Protein AF-A0A1I3EY61-F1 (afdb_monomer_lite)

Sequence (61 aa):
MAHFPDGTLAVKRAAERRTTGWWLLSDAPDVGVDSRHRGVIADVDVIAVALVRIWPRPRRL

Foldseek 3Di:
DFQAPVRDDDDFDQPDADPFATFGAHPDNVPDDGCVNRNHGGNVRCPDDDDADPPPHDDDD

InterPro domains:
  IPR036286 LexA/Signal peptidase-like superfamily [SSF51306] (22-59)

Radius of gyration: 12.67 Å; chains: 1; bounding box: 25×34×33 Å

Organism: NCBI:txid1005945

Secondary structure (DSSP, 8-state):
-EE-TTS-EE--EEEEEETTEEEEE-SSTTT---HHHH-PBPGGGB--------SS-----

Structure (mmCIF, N/CA/C/O backbone):
data_AF-A0A1I3EY61-F1
#
_entry.id   AF-A0A1I3EY61-F1
#
loop_
_atom_site.group_PDB
_atom_site.id
_atom_site.type_symbol
_atom_site.label_atom_id
_atom_site.label_alt_id
_atom_site.label_comp_id
_atom_site.label_asym_id
_atom_site.label_entity_id
_atom_site.label_seq_id
_atom_site.pdbx_PDB_ins_code
_atom_site.Cartn_x
_atom_site.Cartn_y
_atom_site.Cartn_z
_atom_site.occupancy
_atom_site.B_iso_or_equiv
_atom_site.auth_seq_id
_atom_site.auth_comp_id
_atom_site.auth_asym_id
_atom_site.auth_atom_id
_atom_site.pdbx_PDB_model_num
ATOM 1 N N . MET A 1 1 ? -3.000 1.715 -2.886 1.00 93.81 1 MET A N 1
ATOM 2 C CA . MET A 1 1 ? -2.421 3.038 -3.166 1.00 93.81 1 MET A CA 1
ATOM 3 C C . MET A 1 1 ? -2.457 3.815 -1.877 1.00 93.81 1 MET A C 1
ATOM 5 O O . MET A 1 1 ? -3.514 3.853 -1.258 1.00 93.81 1 MET A O 1
ATOM 9 N N . ALA A 1 2 ? -1.321 4.350 -1.453 1.00 95.25 2 ALA A N 1
ATOM 10 C CA . ALA A 1 2 ? -1.220 5.059 -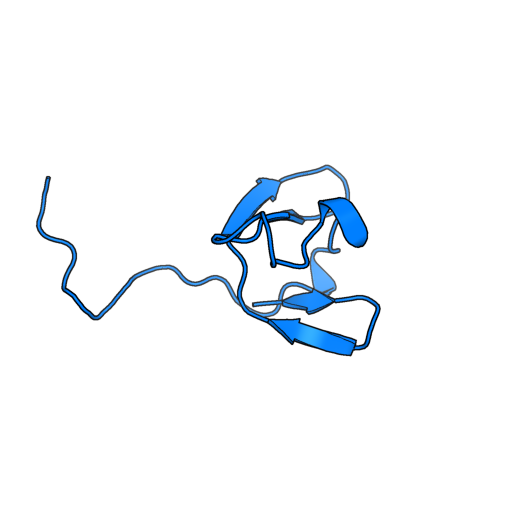0.190 1.00 95.25 2 ALA A CA 1
ATOM 11 C C . ALA A 1 2 ? -0.192 6.189 -0.260 1.00 95.25 2 ALA A C 1
ATOM 13 O O . ALA A 1 2 ? 0.772 6.090 -1.032 1.00 95.25 2 ALA A O 1
ATOM 14 N N . HIS A 1 3 ? -0.409 7.219 0.557 1.00 96.50 3 HIS A N 1
ATOM 15 C CA . HIS A 1 3 ? 0.609 8.211 0.871 1.00 96.50 3 HIS A CA 1
ATOM 16 C C . HIS A 1 3 ? 1.592 7.636 1.885 1.00 96.50 3 HIS A C 1
ATOM 18 O O . HIS A 1 3 ? 1.215 7.067 2.907 1.00 96.50 3 HIS A O 1
ATOM 24 N N . PHE A 1 4 ? 2.874 7.775 1.581 1.00 91.56 4 PHE A N 1
ATOM 25 C CA . PHE A 1 4 ? 3.950 7.489 2.512 1.00 91.56 4 PHE A CA 1
ATOM 26 C C . PHE A 1 4 ? 4.367 8.775 3.240 1.00 91.56 4 PHE A C 1
ATOM 28 O O . PHE A 1 4 ? 4.168 9.867 2.703 1.00 91.56 4 PHE A O 1
ATOM 35 N N . PRO A 1 5 ? 4.984 8.673 4.435 1.00 87.44 5 PRO A N 1
ATOM 36 C CA . PRO A 1 5 ? 5.375 9.842 5.234 1.00 87.44 5 PRO A CA 1
ATOM 37 C C . PRO A 1 5 ? 6.312 10.837 4.533 1.00 87.44 5 PRO A C 1
ATOM 39 O O . PRO A 1 5 ? 6.412 11.986 4.942 1.00 87.44 5 PRO A O 1
ATOM 42 N N . ASP A 1 6 ? 7.004 10.406 3.479 1.00 88.81 6 ASP A N 1
ATOM 43 C CA . ASP A 1 6 ? 7.880 11.236 2.646 1.00 88.81 6 ASP A CA 1
ATOM 44 C C . ASP A 1 6 ? 7.135 11.972 1.514 1.00 88.81 6 ASP A C 1
ATOM 46 O O . ASP A 1 6 ? 7.764 12.568 0.643 1.00 88.81 6 ASP A O 1
ATOM 50 N N . GLY A 1 7 ? 5.802 11.903 1.494 1.00 90.19 7 GLY A N 1
ATOM 51 C CA . GLY A 1 7 ? 4.951 12.469 0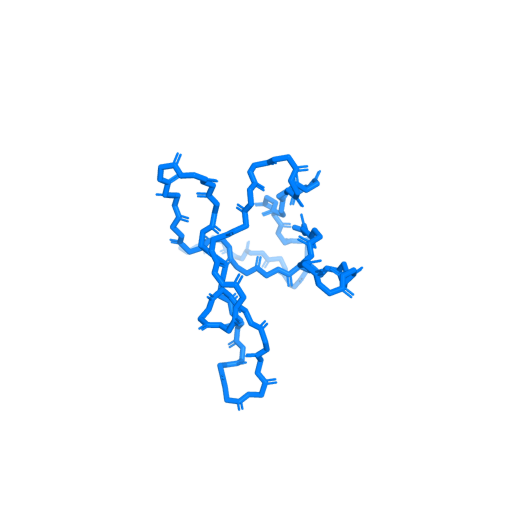.449 1.00 90.19 7 GLY A CA 1
ATOM 52 C C . GLY A 1 7 ? 4.797 11.577 -0.786 1.00 90.19 7 GLY A C 1
ATOM 53 O O . GLY A 1 7 ? 3.991 11.892 -1.664 1.00 90.19 7 GLY A O 1
ATOM 54 N N . THR A 1 8 ? 5.504 10.443 -0.865 1.00 93.62 8 THR A N 1
ATOM 55 C CA . THR A 1 8 ? 5.420 9.535 -2.015 1.00 93.62 8 THR A CA 1
ATOM 56 C C . THR A 1 8 ? 4.044 8.892 -2.094 1.00 93.62 8 THR A C 1
ATOM 58 O O . THR A 1 8 ? 3.524 8.365 -1.111 1.00 93.62 8 THR A O 1
ATOM 61 N N . LEU A 1 9 ? 3.483 8.854 -3.299 1.00 95.25 9 LEU A N 1
ATOM 62 C CA . LEU A 1 9 ? 2.231 8.176 -3.586 1.00 95.25 9 LEU A CA 1
ATOM 63 C C . LEU A 1 9 ? 2.502 6.902 -4.386 1.00 95.25 9 LEU A C 1
ATOM 65 O O . LEU A 1 9 ? 2.998 6.961 -5.510 1.00 95.25 9 LEU A O 1
ATOM 69 N N . ALA A 1 10 ? 2.192 5.740 -3.810 1.00 94.44 10 ALA A N 1
ATOM 70 C CA . ALA A 1 10 ? 2.530 4.463 -4.436 1.00 94.44 10 ALA A CA 1
ATOM 71 C C . ALA A 1 10 ? 1.484 3.369 -4.204 1.00 94.44 10 ALA A C 1
ATOM 73 O O . ALA A 1 10 ? 0.741 3.355 -3.220 1.00 94.44 10 ALA A O 1
ATOM 74 N N . VAL A 1 11 ? 1.456 2.393 -5.113 1.00 94.56 11 VAL A N 1
ATOM 75 C CA . VAL A 1 11 ? 0.772 1.113 -4.904 1.00 94.56 11 VAL A CA 1
ATOM 76 C C . VAL A 1 11 ? 1.778 0.120 -4.328 1.00 94.56 11 VAL A C 1
ATOM 78 O O . VAL A 1 11 ? 2.876 -0.041 -4.855 1.00 94.56 11 VAL A O 1
ATOM 81 N N . LYS A 1 12 ? 1.397 -0.533 -3.231 1.00 95.50 12 LYS A N 1
ATOM 82 C CA . LYS A 1 12 ? 2.147 -1.599 -2.562 1.00 95.50 12 LYS A CA 1
ATOM 83 C C . LYS A 1 12 ? 1.180 -2.707 -2.170 1.00 95.50 12 LYS A C 1
ATOM 85 O O . LYS A 1 12 ? -0.033 -2.476 -2.119 1.00 95.50 12 LYS A O 1
ATOM 90 N N . ARG A 1 13 ? 1.710 -3.892 -1.881 1.00 96.00 13 ARG A N 1
ATOM 91 C CA . ARG A 1 13 ? 0.908 -5.028 -1.432 1.00 96.00 13 ARG A CA 1
ATOM 92 C C . ARG A 1 13 ? 0.441 -4.791 0.001 1.00 96.00 13 ARG A C 1
ATOM 94 O O . ARG A 1 13 ? 1.270 -4.557 0.875 1.00 96.00 13 ARG A O 1
ATOM 101 N N . ALA A 1 14 ? -0.863 -4.885 0.243 1.00 96.31 14 ALA A N 1
ATOM 102 C CA . ALA A 1 14 ? -1.425 -4.883 1.591 1.00 96.31 14 ALA A CA 1
ATOM 103 C 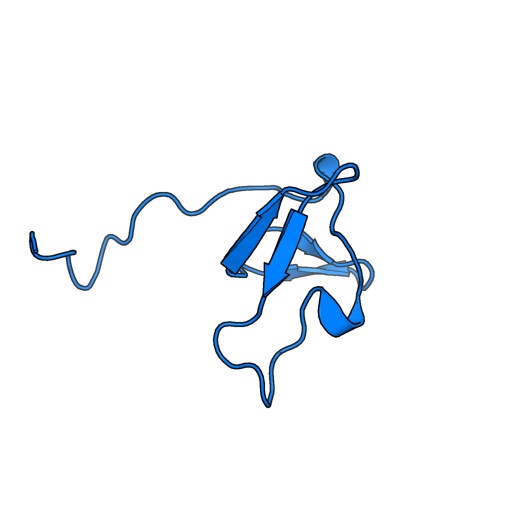C . ALA A 1 14 ? -1.201 -6.262 2.227 1.00 96.31 14 ALA A C 1
ATOM 105 O O . ALA A 1 14 ? -1.921 -7.208 1.919 1.00 96.31 14 ALA A O 1
ATOM 106 N N . ALA A 1 15 ? -0.152 -6.392 3.037 1.00 96.44 15 ALA A N 1
ATOM 107 C CA . ALA A 1 15 ? 0.267 -7.681 3.582 1.00 96.44 15 ALA A CA 1
ATOM 108 C C . ALA A 1 15 ? -0.498 -8.051 4.859 1.00 96.44 15 ALA A C 1
ATOM 110 O O . ALA A 1 15 ? -0.816 -9.216 5.066 1.00 96.44 15 ALA A O 1
ATOM 111 N N . GLU A 1 16 ? -0.791 -7.066 5.708 1.00 96.88 16 GLU A N 1
ATOM 112 C CA . GLU A 1 16 ? -1.428 -7.287 7.007 1.00 96.88 16 GLU A CA 1
ATOM 113 C C . GLU A 1 16 ? -2.191 -6.030 7.451 1.00 96.88 16 GLU A C 1
ATOM 115 O O . GLU A 1 16 ? -1.727 -4.904 7.233 1.00 96.88 16 GLU A O 1
ATOM 120 N N . ARG A 1 17 ? -3.342 -6.217 8.111 1.00 96.88 17 ARG A N 1
ATOM 121 C CA . ARG A 1 17 ? -4.021 -5.153 8.864 1.00 96.88 17 ARG A CA 1
ATOM 122 C C . ARG A 1 17 ? -3.523 -5.168 10.307 1.00 96.88 17 ARG A C 1
ATOM 124 O O . ARG A 1 17 ? -3.582 -6.197 10.968 1.00 96.88 17 ARG A O 1
ATOM 131 N N . ARG A 1 18 ? -3.070 -4.019 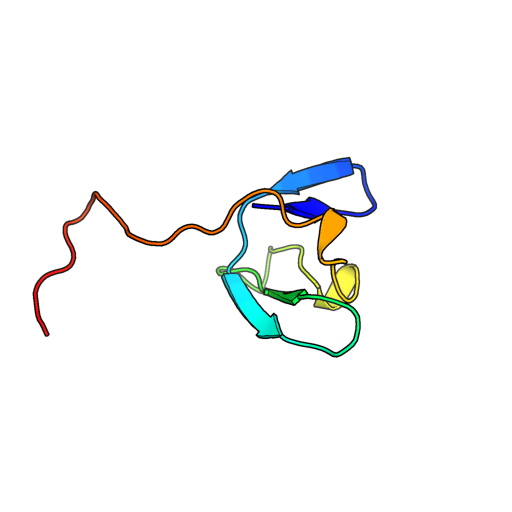10.796 1.00 96.12 18 ARG A N 1
ATOM 132 C CA . ARG A 1 18 ? -2.599 -3.795 12.167 1.00 96.12 18 ARG A CA 1
ATOM 133 C C . ARG A 1 18 ? -3.515 -2.814 12.889 1.00 96.12 18 ARG A C 1
ATOM 135 O O . ARG A 1 18 ? -4.317 -2.125 12.261 1.00 96.12 18 ARG A O 1
ATOM 142 N N . THR A 1 19 ? -3.365 -2.723 14.209 1.00 95.62 19 THR A N 1
ATOM 143 C CA . THR A 1 19 ? -4.207 -1.882 15.077 1.00 95.62 19 THR A CA 1
ATOM 144 C C . THR A 1 19 ? -4.291 -0.428 14.612 1.00 95.62 19 THR A C 1
ATOM 146 O O . THR A 1 19 ? -5.341 0.189 14.727 1.00 95.62 19 THR A O 1
ATOM 149 N N . THR A 1 20 ? -3.199 0.116 14.069 1.00 94.56 20 THR A N 1
ATOM 150 C CA . THR A 1 20 ? -3.095 1.525 13.659 1.00 94.56 20 THR A CA 1
ATOM 151 C C . THR A 1 20 ? -3.141 1.740 12.145 1.00 94.56 20 THR A C 1
ATOM 153 O O . THR A 1 20 ? -2.914 2.859 11.690 1.00 94.56 20 THR A O 1
ATOM 156 N N . GLY A 1 21 ? -3.417 0.698 11.353 1.00 96.25 21 GLY A N 1
ATOM 157 C CA . GLY A 1 21 ? -3.516 0.807 9.897 1.00 96.25 21 GLY A CA 1
ATOM 158 C C . GLY A 1 21 ? -2.924 -0.389 9.162 1.00 96.25 21 GLY A C 1
ATOM 159 O O . GLY A 1 21 ? -3.045 -1.532 9.599 1.00 96.25 21 GLY A O 1
ATOM 160 N N . TRP A 1 22 ? -2.280 -0.151 8.027 1.00 97.56 22 TRP A N 1
ATOM 161 C CA . TRP A 1 22 ? -1.833 -1.196 7.113 1.00 97.56 22 TRP A CA 1
ATOM 162 C C . TRP A 1 22 ? -0.323 -1.389 7.114 1.00 97.56 22 TRP A C 1
ATOM 164 O O . TRP A 1 22 ? 0.462 -0.442 7.041 1.00 97.56 22 TRP A O 1
ATOM 174 N N . TRP A 1 23 ? 0.083 -2.655 7.124 1.00 97.38 23 TRP A N 1
ATOM 175 C CA . TRP A 1 23 ? 1.447 -3.055 6.820 1.00 97.38 23 TRP A CA 1
ATOM 176 C C . TRP A 1 23 ? 1.565 -3.341 5.324 1.00 97.38 23 TRP A C 1
ATOM 178 O O . TRP A 1 23 ? 0.964 -4.287 4.801 1.00 97.38 23 TRP A O 1
ATOM 188 N N . LEU A 1 24 ? 2.326 -2.501 4.626 1.00 96.81 24 LEU A N 1
ATOM 189 C CA . LEU A 1 24 ? 2.512 -2.576 3.185 1.00 96.81 24 LEU A CA 1
ATOM 190 C C . LEU A 1 24 ? 3.892 -3.140 2.866 1.00 96.81 24 LEU A C 1
ATOM 192 O O . LEU A 1 24 ? 4.890 -2.691 3.428 1.00 96.81 24 LEU A O 1
ATOM 196 N N . LEU A 1 25 ? 3.960 -4.087 1.934 1.00 96.50 25 LEU A N 1
ATOM 197 C CA . LEU A 1 25 ? 5.216 -4.676 1.472 1.00 96.50 25 LEU A CA 1
ATOM 198 C C . LEU A 1 25 ? 5.455 -4.396 -0.009 1.00 96.50 25 LEU A C 1
ATOM 200 O O . LEU A 1 25 ? 4.522 -4.300 -0.814 1.00 96.50 25 LEU A O 1
ATOM 204 N N . SER A 1 26 ? 6.732 -4.263 -0.360 1.00 94.00 26 SER A N 1
ATOM 205 C CA . SER A 1 26 ? 7.169 -4.218 -1.750 1.00 94.00 26 SER A CA 1
ATOM 206 C C . SER A 1 26 ? 7.104 -5.608 -2.381 1.00 94.00 26 SER A C 1
ATOM 208 O O . SER A 1 26 ? 7.438 -6.605 -1.743 1.00 94.00 26 SER A O 1
ATOM 210 N N . ASP A 1 27 ? 6.739 -5.668 -3.661 1.00 91.88 27 ASP A N 1
ATOM 211 C CA . ASP A 1 27 ? 6.825 -6.903 -4.446 1.00 91.88 27 ASP A CA 1
ATOM 212 C C . ASP A 1 27 ? 8.279 -7.262 -4.808 1.00 91.88 27 ASP A C 1
ATOM 214 O O . ASP A 1 27 ? 8.587 -8.436 -4.991 1.00 91.88 27 ASP A O 1
ATOM 218 N N . ALA A 1 28 ? 9.170 -6.266 -4.856 1.00 92.06 28 ALA A N 1
ATOM 219 C CA . ALA A 1 28 ? 10.615 -6.428 -5.016 1.00 92.06 28 ALA A CA 1
ATOM 220 C C . ALA A 1 28 ? 11.307 -5.942 -3.728 1.00 92.06 28 ALA A C 1
ATOM 222 O O . ALA A 1 28 ? 11.463 -4.728 -3.554 1.00 92.06 28 ALA A O 1
ATOM 223 N N . PRO A 1 29 ? 11.634 -6.834 -2.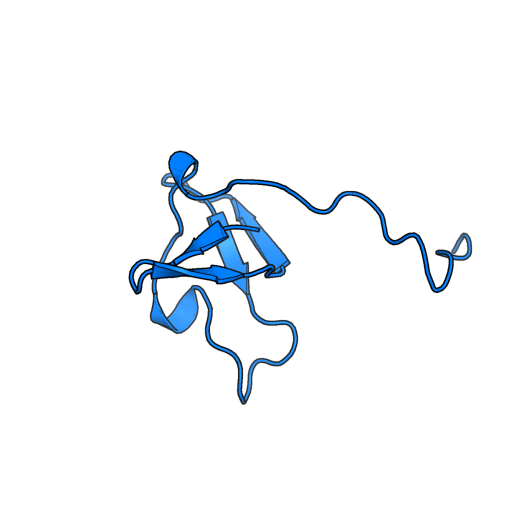776 1.00 85.56 29 PRO A N 1
ATOM 224 C CA . PRO A 1 29 ? 12.091 -6.435 -1.448 1.00 85.56 29 PRO A CA 1
ATOM 225 C C . PRO A 1 29 ? 13.514 -5.871 -1.424 1.00 85.56 29 PRO A C 1
ATOM 227 O O . PRO A 1 29 ? 13.780 -5.056 -0.547 1.00 85.56 29 PRO A O 1
ATOM 230 N N . ASP A 1 30 ? 14.378 -6.257 -2.369 1.00 88.94 30 ASP A N 1
ATOM 231 C CA . ASP A 1 30 ? 15.806 -5.888 -2.381 1.00 88.94 30 ASP A CA 1
ATOM 232 C C . ASP A 1 30 ? 16.058 -4.428 -2.773 1.00 88.94 30 ASP A C 1
ATOM 234 O O . ASP A 1 30 ? 17.053 -3.826 -2.387 1.00 88.94 30 ASP A O 1
ATOM 238 N N . VAL A 1 31 ? 15.139 -3.846 -3.542 1.00 88.62 31 VAL A N 1
ATOM 239 C CA . VAL A 1 31 ? 15.219 -2.459 -4.040 1.00 88.62 31 VAL A CA 1
ATOM 240 C C . VAL A 1 31 ? 14.049 -1.605 -3.556 1.00 88.62 31 VAL A C 1
ATOM 242 O O . VAL A 1 31 ? 13.964 -0.408 -3.823 1.00 88.62 31 VAL A O 1
ATOM 245 N N . GLY A 1 32 ? 13.086 -2.238 -2.891 1.00 86.06 32 GLY A N 1
ATOM 246 C CA . GLY A 1 32 ? 11.787 -1.667 -2.615 1.00 86.06 32 GLY A CA 1
ATOM 247 C C . GLY A 1 32 ? 11.692 -1.017 -1.250 1.00 86.06 32 GLY A C 1
ATOM 248 O O . GLY A 1 32 ? 11.904 -1.641 -0.216 1.00 86.06 32 GLY A O 1
ATOM 249 N N . VAL A 1 33 ? 11.216 0.218 -1.259 1.00 89.62 33 VAL A N 1
ATOM 250 C CA . VAL A 1 33 ? 10.771 0.924 -0.066 1.00 89.62 33 VAL A CA 1
ATOM 251 C C . VAL A 1 33 ? 9.351 0.500 0.321 1.00 89.62 33 VAL A C 1
ATOM 253 O O . VAL A 1 33 ? 8.462 0.455 -0.540 1.00 89.62 33 VAL A O 1
ATOM 256 N N . ASP A 1 34 ? 9.128 0.225 1.609 1.00 93.69 34 ASP A N 1
ATOM 257 C CA . ASP A 1 34 ? 7.843 -0.207 2.170 1.00 93.69 34 ASP A CA 1
ATOM 258 C C . ASP A 1 34 ? 7.759 0.001 3.701 1.00 93.69 34 ASP A C 1
ATOM 260 O O . ASP A 1 34 ? 8.585 0.714 4.282 1.00 93.69 34 ASP A O 1
ATOM 264 N N . SER A 1 35 ? 6.774 -0.612 4.367 1.00 94.81 35 SER A N 1
ATOM 265 C CA . SER A 1 35 ? 6.544 -0.456 5.808 1.00 94.81 35 SER A CA 1
ATOM 266 C C . SER A 1 35 ? 7.699 -0.918 6.700 1.00 94.81 35 SER A C 1
ATOM 268 O O . SER A 1 35 ? 7.809 -0.433 7.823 1.00 94.81 35 SER A O 1
ATOM 270 N N . ARG A 1 36 ? 8.626 -1.760 6.224 1.00 94.12 36 ARG A N 1
ATOM 271 C CA . ARG A 1 36 ? 9.846 -2.094 6.989 1.00 94.12 36 ARG A CA 1
ATOM 272 C C . ARG A 1 36 ? 10.737 -0.869 7.211 1.00 94.12 36 ARG A C 1
ATOM 274 O O . ARG A 1 36 ? 11.462 -0.811 8.194 1.00 94.12 36 ARG A O 1
ATOM 281 N N . HIS A 1 37 ? 10.645 0.111 6.314 1.00 92.00 37 HIS A N 1
ATOM 282 C CA . HIS A 1 37 ? 11.432 1.343 6.337 1.00 92.00 37 HIS A CA 1
ATOM 283 C C . HIS A 1 37 ? 10.646 2.544 6.877 1.00 92.00 37 HIS A C 1
ATOM 285 O O . HIS A 1 37 ? 11.247 3.539 7.265 1.00 92.00 37 HIS A O 1
ATOM 291 N N . ARG A 1 38 ? 9.306 2.497 6.818 1.00 90.31 38 ARG A N 1
ATOM 292 C CA . ARG A 1 38 ? 8.421 3.652 7.083 1.00 90.31 38 ARG A CA 1
ATOM 293 C C . ARG A 1 38 ? 7.362 3.397 8.156 1.00 90.31 38 ARG A C 1
ATOM 295 O O . ARG A 1 38 ? 6.633 4.312 8.511 1.00 90.31 38 ARG A O 1
ATOM 302 N N . GLY A 1 39 ? 7.289 2.177 8.680 1.00 94.69 39 GLY A N 1
ATOM 303 C CA . GLY A 1 39 ? 6.290 1.774 9.659 1.00 94.69 39 GLY A CA 1
ATOM 304 C C . GLY A 1 39 ? 4.912 1.494 9.055 1.00 94.69 39 GLY A C 1
ATOM 305 O O . GLY A 1 39 ? 4.740 1.327 7.844 1.00 94.69 39 GLY A O 1
ATOM 306 N N . VAL A 1 40 ? 3.928 1.388 9.946 1.00 97.06 40 VAL A N 1
ATOM 307 C CA . VAL A 1 40 ? 2.515 1.189 9.594 1.00 97.06 40 VAL A CA 1
ATOM 308 C C . VAL A 1 40 ? 1.987 2.446 8.907 1.00 97.06 40 VAL A C 1
ATOM 310 O O . VAL A 1 40 ? 2.239 3.551 9.374 1.00 97.06 40 VAL A O 1
ATOM 313 N N . ILE A 1 41 ? 1.241 2.269 7.819 1.00 96.38 41 ILE A N 1
ATOM 314 C CA . ILE A 1 41 ? 0.564 3.364 7.122 1.00 96.38 41 ILE A CA 1
ATOM 315 C C . ILE A 1 41 ? -0.841 3.510 7.695 1.00 96.38 41 ILE A C 1
ATOM 317 O O . ILE A 1 41 ? -1.575 2.520 7.748 1.00 96.38 41 ILE A O 1
ATOM 321 N N . ALA A 1 42 ? -1.212 4.709 8.145 1.00 96.25 42 ALA A N 1
ATOM 322 C CA . ALA A 1 42 ? -2.515 4.934 8.758 1.00 96.25 42 ALA A CA 1
ATOM 323 C C . ALA A 1 42 ? -3.650 4.707 7.750 1.00 96.25 42 ALA A C 1
ATOM 325 O O . ALA A 1 42 ? -3.478 4.868 6.543 1.00 96.25 42 ALA A O 1
ATOM 326 N N . ASP A 1 43 ? -4.838 4.353 8.242 1.00 95.38 43 ASP A N 1
ATOM 327 C CA . ASP A 1 43 ? -5.992 4.088 7.373 1.00 95.38 43 ASP A CA 1
ATOM 328 C C . ASP A 1 43 ? -6.381 5.296 6.512 1.00 95.38 43 ASP A C 1
ATOM 330 O O . ASP A 1 43 ? -6.761 5.125 5.357 1.00 95.38 43 ASP A O 1
ATOM 334 N N . VAL A 1 44 ? -6.230 6.509 7.052 1.00 96.19 44 VAL A N 1
ATOM 335 C CA . VAL A 1 44 ? -6.487 7.769 6.335 1.00 96.19 44 VAL A CA 1
ATOM 336 C C . VAL A 1 44 ? -5.524 7.994 5.166 1.00 96.19 44 VAL A C 1
ATOM 338 O O . VAL A 1 44 ? -5.884 8.642 4.187 1.00 96.19 44 VAL A O 1
ATOM 341 N N . ASP A 1 45 ? -4.327 7.409 5.231 1.00 97.00 45 ASP A N 1
ATOM 342 C CA . ASP A 1 45 ? -3.311 7.530 4.187 1.00 97.00 45 ASP A CA 1
ATOM 343 C C . ASP A 1 45 ? -3.478 6.469 3.088 1.00 97.00 45 ASP A C 1
ATOM 345 O O . ASP A 1 45 ? -2.812 6.534 2.051 1.00 97.00 45 ASP A O 1
ATOM 349 N N . VAL A 1 46 ? -4.377 5.492 3.269 1.00 95.94 46 VAL A N 1
ATOM 350 C CA . VAL A 1 46 ? -4.741 4.515 2.236 1.00 95.94 46 VAL A CA 1
ATOM 351 C C . VAL A 1 46 ? -5.879 5.067 1.383 1.00 95.94 46 VAL A C 1
ATOM 353 O O . VAL A 1 46 ? -7.040 5.077 1.772 1.00 95.94 46 VAL A O 1
ATOM 356 N N . ILE A 1 47 ? -5.542 5.468 0.161 1.00 97.12 47 ILE A N 1
ATOM 357 C CA . ILE A 1 47 ? -6.462 6.177 -0.740 1.00 97.12 47 ILE A CA 1
ATOM 358 C C . ILE A 1 47 ? -7.319 5.207 -1.557 1.00 97.12 47 ILE A C 1
ATOM 360 O O . ILE A 1 47 ? -8.468 5.490 -1.883 1.00 97.12 47 ILE A O 1
ATOM 364 N N . ALA A 1 48 ? -6.753 4.059 -1.935 1.00 95.06 48 ALA A N 1
ATOM 365 C CA . ALA A 1 48 ? -7.458 3.064 -2.736 1.00 95.06 48 ALA A CA 1
ATOM 366 C C . ALA A 1 48 ? -6.848 1.670 -2.585 1.00 95.06 48 ALA A C 1
ATOM 368 O O . ALA A 1 48 ? -5.637 1.521 -2.392 1.00 95.06 48 ALA A O 1
ATOM 369 N N . VAL A 1 49 ? -7.664 0.634 -2.776 1.00 94.75 49 VAL A N 1
ATOM 370 C CA . VAL A 1 49 ? -7.226 -0.767 -2.809 1.00 94.75 49 VAL A CA 1
ATOM 371 C C . VAL A 1 49 ? -7.413 -1.317 -4.220 1.00 94.75 49 VAL A C 1
ATOM 373 O O . VAL A 1 49 ? -8.482 -1.186 -4.811 1.00 94.75 49 VAL A O 1
ATOM 376 N N . ALA A 1 50 ? -6.368 -1.937 -4.771 1.00 93.38 50 ALA A N 1
ATOM 377 C CA . ALA A 1 50 ? -6.476 -2.649 -6.038 1.00 93.38 50 ALA A CA 1
ATOM 378 C C . ALA A 1 50 ? -7.187 -3.989 -5.797 1.00 93.38 50 ALA A C 1
ATOM 380 O O . ALA A 1 50 ? -6.652 -4.849 -5.103 1.00 93.38 50 ALA A O 1
ATOM 381 N N . LEU A 1 51 ? -8.391 -4.149 -6.349 1.00 91.56 51 LEU A N 1
ATOM 382 C CA . LEU A 1 51 ? -9.225 -5.336 -6.116 1.00 91.56 51 LEU A CA 1
ATOM 383 C C . LEU A 1 51 ? -9.009 -6.433 -7.162 1.00 91.56 51 LEU A C 1
ATOM 385 O O . LEU A 1 51 ? -9.068 -7.616 -6.845 1.00 91.56 51 LEU A O 1
ATOM 389 N N . VAL A 1 52 ? -8.772 -6.048 -8.417 1.00 90.75 52 VAL A N 1
ATOM 390 C CA . VAL A 1 52 ? -8.646 -6.983 -9.540 1.00 90.75 52 VAL A CA 1
ATOM 391 C C . VAL A 1 52 ? -7.568 -6.531 -10.515 1.00 90.75 52 VAL A C 1
ATOM 393 O O . VAL A 1 52 ? -7.336 -5.337 -10.710 1.00 90.75 52 VAL A O 1
ATOM 396 N N . ARG A 1 53 ? -6.928 -7.502 -11.171 1.00 89.25 53 ARG A N 1
ATOM 397 C CA . ARG A 1 53 ? -6.012 -7.269 -12.289 1.00 89.25 53 ARG A CA 1
ATOM 398 C C . ARG A 1 53 ? -6.759 -7.494 -13.599 1.00 89.25 53 ARG A C 1
ATOM 400 O O . ARG A 1 53 ? -7.267 -8.584 -13.839 1.00 89.25 53 ARG A O 1
ATOM 407 N N . ILE A 1 54 ? -6.803 -6.477 -14.456 1.00 90.44 54 ILE A N 1
ATOM 408 C CA . ILE A 1 54 ? -7.473 -6.579 -15.762 1.00 90.44 54 ILE A CA 1
ATOM 409 C C . ILE A 1 54 ? -6.613 -7.376 -16.759 1.00 90.44 54 ILE A C 1
ATOM 411 O O . ILE A 1 54 ? -7.156 -8.125 -17.571 1.00 90.44 54 ILE A O 1
ATOM 415 N N . TRP A 1 55 ? -5.278 -7.261 -16.683 1.00 86.94 55 TRP A N 1
ATOM 416 C CA . TRP A 1 55 ? -4.345 -7.923 -17.602 1.00 86.94 55 TRP A CA 1
ATOM 417 C C . TRP A 1 55 ? -2.986 -8.297 -16.959 1.00 86.94 55 TRP A C 1
ATOM 419 O O . TRP A 1 55 ? -2.452 -7.490 -16.190 1.00 86.94 55 TRP A O 1
ATOM 429 N N . PRO A 1 56 ? -2.375 -9.460 -17.294 1.00 87.44 56 PRO A N 1
ATOM 430 C CA . PRO A 1 56 ? -2.983 -10.590 -17.989 1.00 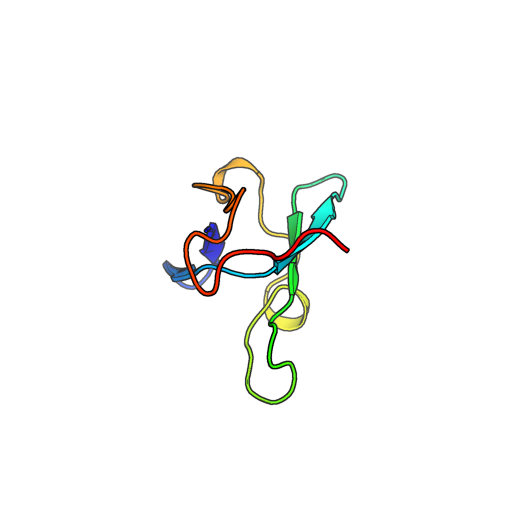87.44 56 PRO A CA 1
ATOM 431 C C . PRO A 1 56 ? -4.172 -11.094 -17.181 1.00 87.44 56 PRO A C 1
ATOM 433 O O . PRO A 1 56 ? -4.177 -11.010 -15.949 1.00 87.44 56 PRO A O 1
ATOM 436 N N . ARG A 1 57 ? -5.219 -11.521 -17.891 1.00 77.44 57 ARG A N 1
ATOM 437 C CA . ARG A 1 57 ? -6.469 -11.891 -17.231 1.00 77.44 57 ARG A CA 1
ATOM 438 C C . ARG A 1 57 ? -6.187 -13.031 -16.248 1.00 77.44 57 ARG A C 1
ATOM 440 O O . ARG A 1 57 ? -5.539 -13.999 -16.654 1.00 77.44 57 ARG A O 1
ATOM 447 N N . PRO A 1 58 ? -6.660 -12.949 -14.994 1.00 76.12 58 PRO A N 1
ATOM 448 C CA . PRO A 1 58 ? -6.538 -14.059 -14.066 1.00 76.12 58 PRO A CA 1
ATOM 449 C C . PRO A 1 58 ? -7.269 -15.260 -14.673 1.00 76.12 58 PRO A C 1
ATOM 451 O O . PRO A 1 58 ? -8.490 -15.243 -14.831 1.00 76.12 58 PRO A O 1
ATOM 454 N N . ARG A 1 59 ? -6.518 -16.284 -15.095 1.00 75.94 59 ARG A N 1
ATOM 455 C CA . ARG A 1 59 ? -7.111 -17.582 -15.432 1.00 75.94 59 ARG A CA 1
ATOM 456 C C . ARG A 1 59 ? -7.679 -18.150 -14.133 1.00 75.94 59 ARG A C 1
ATOM 458 O O . ARG A 1 59 ? -7.048 -18.005 -13.088 1.00 75.94 59 ARG A O 1
ATOM 465 N N . ARG A 1 60 ? -8.865 -18.765 -14.187 1.00 69.31 60 ARG A N 1
ATOM 466 C CA . ARG A 1 60 ? -9.338 -19.586 -13.065 1.00 69.31 60 ARG A CA 1
ATOM 467 C C . ARG A 1 60 ? -8.271 -20.653 -12.790 1.00 69.31 60 ARG A C 1
ATOM 469 O O . ARG A 1 60 ? -7.813 -21.285 -13.744 1.00 69.31 60 ARG A O 1
ATOM 476 N N . LEU A 1 61 ? -7.852 -20.738 -11.527 1.00 59.38 61 LEU A N 1
ATOM 477 C CA . LEU A 1 61 ? -7.080 -21.855 -10.983 1.00 59.38 61 LEU A CA 1
ATOM 478 C C . LEU A 1 61 ? -7.909 -23.137 -11.074 1.00 59.38 61 LEU A C 1
ATOM 480 O O . LEU A 1 61 ? -9.147 -23.029 -10.897 1.00 59.38 61 LEU A O 1
#

pLDDT: mean 91.73, std 7.05, range [59.38, 97.56]